Protein AF-A0AAV3SLF9-F1 (afdb_monomer_lite)

Foldseek 3Di:
DDDDVVVVVVPADDPVLLVLLLVVQVVPPPDKDFLVRSCVVCVVVVVVVVVDPPPDDPVRVVVCVVVVVVNSVSSVVVSVVPVQKDWDADPVRGIIIHGHPD

Structure (mmCIF, N/CA/C/O backbone):
data_AF-A0AAV3SLF9-F1
#
_entry.id   AF-A0AAV3SLF9-F1
#
loop_
_atom_site.group_PDB
_atom_site.id
_atom_site.type_symbol
_atom_site.label_atom_id
_atom_site.label_alt_id
_atom_site.label_comp_id
_atom_site.label_asym_id
_atom_site.label_entity_id
_atom_site.label_seq_id
_atom_site.pdbx_PDB_ins_code
_atom_site.Cartn_x
_atom_site.Cartn_y
_atom_site.Cartn_z
_atom_site.occupancy
_atom_site.B_iso_or_equiv
_atom_site.auth_seq_id
_atom_site.auth_comp_id
_atom_site.auth_asym_id
_atom_site.auth_atom_id
_atom_site.pdbx_PDB_model_num
ATOM 1 N N . MET A 1 1 ? 15.637 11.307 -27.672 1.00 41.25 1 MET A N 1
ATOM 2 C CA . MET A 1 1 ? 14.552 10.708 -28.475 1.00 41.25 1 MET A CA 1
ATOM 3 C C . MET A 1 1 ? 13.319 10.698 -27.588 1.00 41.25 1 MET A C 1
ATOM 5 O O . MET A 1 1 ? 13.505 10.393 -26.414 1.00 41.25 1 MET A O 1
ATOM 9 N N . PRO A 1 2 ? 12.141 11.142 -28.058 1.00 52.38 2 PRO A N 1
ATOM 10 C CA . PRO A 1 2 ? 10.910 11.015 -27.278 1.00 52.38 2 PRO A CA 1
ATOM 11 C C . PRO A 1 2 ? 10.581 9.527 -27.085 1.00 52.38 2 PRO A C 1
ATOM 13 O O . PRO A 1 2 ? 10.907 8.723 -27.955 1.00 52.38 2 PRO A O 1
ATOM 16 N N . LEU A 1 3 ? 10.024 9.175 -25.927 1.00 47.59 3 LEU A N 1
ATOM 17 C CA . LEU A 1 3 ? 9.558 7.819 -25.632 1.00 47.59 3 LEU A CA 1
ATOM 18 C C . LEU A 1 3 ? 8.295 7.537 -26.456 1.00 47.59 3 LEU A C 1
ATOM 20 O O . LEU A 1 3 ? 7.431 8.410 -26.558 1.00 47.59 3 LEU A O 1
ATOM 24 N N . ASP A 1 4 ? 8.218 6.351 -27.054 1.00 65.44 4 ASP A N 1
ATOM 25 C CA . ASP A 1 4 ? 7.029 5.866 -27.759 1.00 65.44 4 ASP A CA 1
ATOM 26 C C . ASP A 1 4 ? 5.909 5.561 -26.743 1.00 65.44 4 ASP A C 1
ATOM 28 O O . ASP A 1 4 ? 6.193 5.204 -25.598 1.00 65.44 4 ASP A O 1
ATOM 32 N N . GLU A 1 5 ? 4.631 5.681 -27.129 1.00 53.59 5 GLU A N 1
ATOM 33 C CA . GLU A 1 5 ? 3.490 5.442 -26.216 1.00 53.59 5 GLU A CA 1
ATOM 34 C C . GLU A 1 5 ? 3.529 4.036 -25.588 1.00 53.59 5 GLU A C 1
ATOM 36 O O . GLU A 1 5 ? 3.179 3.867 -24.424 1.00 53.59 5 GLU A O 1
ATOM 41 N N . SER A 1 6 ? 4.050 3.037 -26.307 1.00 52.94 6 SER A N 1
ATOM 42 C CA . SER A 1 6 ? 4.231 1.680 -25.777 1.00 52.94 6 SER A CA 1
ATOM 43 C C . SER A 1 6 ? 5.370 1.546 -24.761 1.00 52.94 6 SER A C 1
ATOM 45 O O . SER A 1 6 ? 5.313 0.652 -23.917 1.00 52.94 6 SER A O 1
ATOM 47 N N . ASP A 1 7 ? 6.397 2.398 -24.816 1.00 53.59 7 ASP A N 1
ATOM 48 C CA . ASP A 1 7 ? 7.393 2.504 -23.743 1.00 53.59 7 ASP A CA 1
ATOM 49 C C . ASP A 1 7 ? 6.806 3.280 -22.554 1.00 53.59 7 ASP A C 1
ATOM 51 O O . ASP A 1 7 ? 7.086 2.947 -21.408 1.00 53.59 7 ASP A O 1
ATOM 55 N N . TRP A 1 8 ? 5.931 4.261 -22.802 1.00 52.28 8 TRP A N 1
ATOM 56 C CA . TRP A 1 8 ? 5.221 5.011 -21.761 1.00 52.28 8 TRP A CA 1
ATOM 57 C C . TRP A 1 8 ? 4.237 4.144 -20.958 1.00 52.28 8 TRP A C 1
ATOM 59 O O . TRP A 1 8 ? 4.238 4.196 -19.731 1.00 52.28 8 TRP A O 1
ATOM 69 N N . GLU A 1 9 ? 3.455 3.287 -21.619 1.00 51.38 9 GLU A N 1
ATOM 70 C CA . GLU A 1 9 ? 2.554 2.332 -20.953 1.00 51.38 9 GLU A CA 1
ATOM 71 C C . GLU A 1 9 ? 3.308 1.234 -20.182 1.00 51.38 9 GLU A C 1
ATOM 73 O O . GLU A 1 9 ? 2.791 0.708 -19.198 1.00 51.38 9 GLU A O 1
ATOM 78 N N . GLN A 1 10 ? 4.539 0.905 -20.590 1.00 50.59 10 GLN A N 1
ATOM 79 C CA . GLN A 1 10 ? 5.404 -0.050 -19.882 1.00 50.59 10 GLN A CA 1
ATOM 80 C C . GLN A 1 10 ? 6.170 0.562 -18.702 1.00 50.59 10 GLN A C 1
ATOM 82 O O . GLN A 1 10 ? 6.715 -0.182 -17.887 1.00 50.59 10 GLN A O 1
ATOM 87 N N . LEU A 1 11 ? 6.221 1.892 -18.598 1.00 50.25 11 LEU A N 1
ATOM 88 C CA . LEU A 1 11 ? 6.812 2.600 -17.458 1.00 50.25 11 LEU A CA 1
ATOM 89 C C . LEU A 1 11 ? 5.847 2.724 -16.271 1.00 50.25 11 LEU A C 1
ATOM 91 O O . LEU A 1 11 ? 6.275 3.098 -15.178 1.00 50.25 11 LEU A O 1
ATOM 95 N N . GLY A 1 12 ? 4.562 2.420 -16.474 1.00 47.88 12 GLY A N 1
ATOM 96 C CA . GLY A 1 12 ? 3.592 2.308 -15.393 1.00 47.88 12 GLY A CA 1
ATOM 97 C C . GLY A 1 12 ? 3.864 1.084 -14.511 1.00 47.88 12 GLY A C 1
ATOM 98 O O . GLY A 1 12 ? 4.503 0.124 -14.951 1.00 47.88 12 GLY A O 1
ATOM 99 N N . PRO A 1 13 ? 3.379 1.085 -13.262 1.00 57.44 13 PRO A N 1
ATOM 100 C CA . PRO A 1 13 ? 3.529 -0.061 -12.383 1.00 57.44 13 PRO A CA 1
ATOM 101 C C . PRO A 1 13 ? 2.981 -1.337 -13.022 1.00 57.44 13 PRO A C 1
ATOM 103 O O . PRO A 1 13 ? 1.869 -1.368 -13.555 1.00 57.44 13 PRO A O 1
ATOM 106 N N . SER A 1 14 ? 3.762 -2.418 -12.962 1.00 65.25 14 SER A N 1
ATOM 107 C CA . SER A 1 14 ? 3.325 -3.693 -13.524 1.00 65.25 14 SER A CA 1
ATOM 108 C C . SER A 1 14 ? 2.080 -4.173 -12.778 1.00 65.25 14 SER A C 1
ATOM 110 O O . SER A 1 14 ? 2.072 -4.226 -11.548 1.00 65.25 14 SER A O 1
ATOM 112 N N . LYS A 1 15 ? 1.028 -4.569 -13.508 1.00 63.62 15 LYS A N 1
ATOM 113 C CA . LYS A 1 15 ? -0.233 -5.080 -12.927 1.00 63.62 15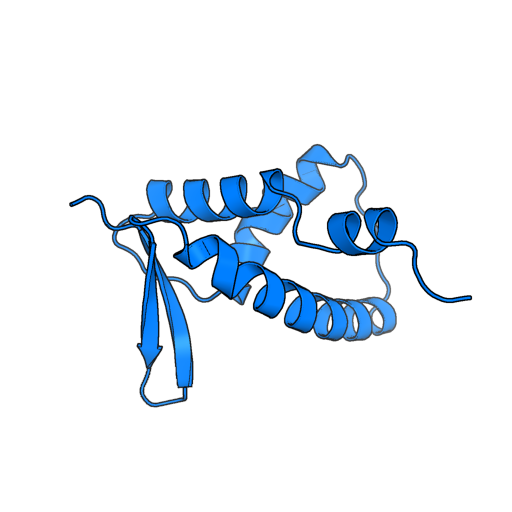 LYS A CA 1
ATOM 114 C C . LYS A 1 15 ? -0.007 -6.203 -11.906 1.00 63.62 15 LYS A C 1
ATOM 116 O O . LYS A 1 15 ? -0.775 -6.333 -10.959 1.00 63.62 15 LYS A O 1
ATOM 121 N N . SER A 1 16 ? 1.066 -6.980 -12.067 1.00 68.62 16 SER A N 1
ATOM 122 C CA . SER A 1 16 ? 1.470 -8.019 -11.116 1.00 68.62 16 SER A CA 1
ATOM 123 C C . SER A 1 16 ? 1.934 -7.458 -9.768 1.00 68.62 16 SER A C 1
ATOM 125 O O . SER A 1 16 ? 1.693 -8.082 -8.745 1.00 68.62 16 SER A O 1
ATOM 127 N N . GLN A 1 17 ? 2.582 -6.292 -9.740 1.00 72.88 17 GLN A N 1
ATOM 128 C CA . GLN A 1 17 ? 3.051 -5.663 -8.500 1.00 72.88 17 GLN A CA 1
ATOM 129 C C . GLN A 1 17 ? 1.884 -5.097 -7.697 1.00 72.88 17 GLN A C 1
ATOM 131 O O . GLN A 1 17 ? 1.801 -5.342 -6.500 1.00 72.88 17 GLN A O 1
ATOM 136 N N . ILE A 1 18 ? 0.944 -4.425 -8.368 1.00 78.00 18 ILE A N 1
ATOM 137 C CA . ILE A 1 18 ? -0.284 -3.931 -7.731 1.00 78.00 18 ILE A CA 1
ATOM 138 C C . ILE A 1 18 ? -1.077 -5.102 -7.133 1.00 78.00 18 ILE A C 1
ATOM 140 O O . ILE A 1 18 ? -1.534 -5.010 -5.998 1.00 78.00 18 ILE A O 1
ATOM 144 N N . ALA A 1 19 ? -1.176 -6.228 -7.852 1.00 80.56 19 ALA A N 1
ATOM 145 C CA . ALA A 1 19 ? -1.817 -7.435 -7.335 1.00 80.56 19 ALA A CA 1
ATOM 146 C C . ALA A 1 19 ? -1.123 -7.971 -6.070 1.00 80.56 19 ALA A C 1
ATOM 148 O O . ALA A 1 19 ? -1.799 -8.201 -5.077 1.00 80.56 19 ALA A O 1
ATOM 149 N N . ILE A 1 20 ? 0.214 -8.076 -6.063 1.00 82.38 20 ILE A N 1
ATOM 150 C CA . ILE A 1 20 ? 0.979 -8.523 -4.883 1.00 82.38 20 ILE A CA 1
ATOM 151 C C . ILE A 1 20 ? 0.759 -7.585 -3.683 1.00 82.38 20 ILE A C 1
ATOM 153 O O . ILE A 1 20 ? 0.571 -8.052 -2.562 1.00 82.38 20 ILE A O 1
ATOM 157 N N . MET A 1 21 ? 0.763 -6.266 -3.905 1.00 85.06 21 MET A N 1
ATOM 158 C CA . MET A 1 21 ? 0.501 -5.275 -2.853 1.00 85.06 21 MET A CA 1
ATOM 159 C C . MET A 1 21 ? -0.927 -5.379 -2.309 1.00 85.06 21 MET A C 1
ATOM 161 O O . MET A 1 21 ? -1.131 -5.271 -1.101 1.00 85.06 21 MET A O 1
ATOM 165 N N . ARG A 1 22 ? -1.910 -5.631 -3.179 1.00 84.94 22 ARG A N 1
ATOM 166 C CA . ARG A 1 22 ? -3.299 -5.864 -2.773 1.00 84.94 22 ARG A CA 1
ATOM 167 C C . ARG A 1 22 ? -3.443 -7.158 -1.976 1.00 84.94 22 ARG A C 1
ATOM 169 O O . ARG A 1 22 ? -4.033 -7.115 -0.904 1.00 84.94 22 ARG A O 1
ATOM 176 N N . ASP A 1 23 ? -2.898 -8.271 -2.467 1.00 85.56 23 ASP A N 1
ATOM 177 C CA . ASP A 1 23 ? -2.954 -9.570 -1.782 1.00 85.56 23 ASP A CA 1
ATOM 178 C C . ASP A 1 23 ? -2.329 -9.463 -0.380 1.00 85.56 23 ASP A C 1
ATOM 180 O O . ASP A 1 23 ? -2.915 -9.922 0.595 1.00 85.56 23 ASP A O 1
ATOM 184 N N . PHE A 1 24 ? -1.211 -8.740 -0.237 1.00 87.06 24 PHE A N 1
ATOM 185 C CA . PHE A 1 24 ? -0.630 -8.445 1.076 1.00 87.06 24 PHE A CA 1
ATOM 186 C C . PHE A 1 24 ? -1.597 -7.689 2.003 1.00 87.06 24 PHE A C 1
ATOM 188 O O . PHE A 1 24 ? -1.715 -8.033 3.183 1.00 87.06 24 PHE A O 1
ATOM 195 N N . LEU A 1 25 ? -2.274 -6.653 1.499 1.00 89.00 25 LEU A N 1
ATOM 196 C CA . LEU A 1 25 ? -3.243 -5.888 2.286 1.00 89.00 25 LEU A CA 1
ATOM 197 C C . LEU A 1 25 ? -4.464 -6.733 2.671 1.00 89.00 25 LEU A C 1
ATOM 199 O O . LEU A 1 25 ? -4.965 -6.588 3.784 1.00 89.00 25 LEU A O 1
ATOM 203 N N . GLU A 1 26 ? -4.924 -7.606 1.775 1.00 89.44 26 GLU A N 1
ATOM 204 C CA . GLU A 1 26 ? -6.024 -8.543 2.007 1.00 89.44 26 GLU A CA 1
ATOM 205 C C . GLU A 1 26 ? -5.660 -9.575 3.086 1.00 89.44 26 GLU A C 1
ATOM 207 O O . GLU A 1 26 ? -6.390 -9.716 4.069 1.00 89.44 26 GLU A O 1
ATOM 212 N N . ASP A 1 27 ? -4.489 -10.212 2.979 1.00 88.44 27 ASP A N 1
ATOM 213 C CA . ASP A 1 27 ? -3.976 -11.183 3.959 1.00 88.44 27 ASP A CA 1
ATOM 214 C C . ASP A 1 27 ? -3.772 -10.569 5.355 1.00 88.44 27 ASP A C 1
ATOM 216 O O . ASP A 1 27 ? -3.884 -11.254 6.378 1.00 88.44 27 ASP A O 1
ATOM 220 N N . ASN A 1 28 ? -3.475 -9.268 5.417 1.00 87.06 28 ASN A N 1
ATOM 221 C CA . ASN A 1 28 ? -3.236 -8.546 6.667 1.00 87.06 28 ASN A CA 1
ATOM 222 C C . ASN A 1 28 ? -4.426 -7.695 7.132 1.00 87.06 28 ASN A C 1
ATOM 224 O O . ASN A 1 28 ? -4.317 -6.974 8.136 1.00 87.06 28 ASN A O 1
ATOM 228 N N . ALA A 1 29 ? -5.572 -7.782 6.458 1.00 86.00 29 ALA A N 1
ATOM 229 C CA . ALA A 1 29 ? -6.765 -7.057 6.856 1.00 86.00 29 ALA A CA 1
ATOM 230 C C . ALA A 1 29 ? -7.177 -7.417 8.305 1.00 86.00 29 ALA A C 1
ATOM 232 O O . ALA A 1 29 ? -7.060 -8.571 8.728 1.00 86.00 29 ALA A O 1
ATOM 233 N N . PRO A 1 30 ? -7.658 -6.452 9.115 1.00 86.31 30 PRO A N 1
ATOM 234 C CA . PRO A 1 30 ? -7.993 -5.068 8.765 1.00 86.31 30 PRO A CA 1
ATOM 235 C C . PRO A 1 30 ? -6.873 -4.052 9.080 1.00 86.31 30 PRO A C 1
ATOM 237 O O . PRO A 1 30 ? -7.159 -2.884 9.362 1.00 86.31 30 PRO A O 1
ATOM 240 N N . LYS A 1 31 ? -5.603 -4.473 9.136 1.00 89.12 31 LYS A N 1
ATOM 241 C CA . LYS A 1 31 ? -4.494 -3.561 9.454 1.00 89.12 31 LYS A CA 1
ATOM 242 C C . LYS A 1 31 ? -4.215 -2.607 8.289 1.00 89.12 31 LYS A C 1
ATOM 244 O O . LYS A 1 31 ? -4.418 -2.951 7.129 1.00 89.12 31 LYS A O 1
ATOM 249 N N . ALA A 1 32 ? -3.756 -1.405 8.627 1.00 89.94 32 ALA A N 1
ATOM 250 C CA . ALA A 1 32 ? -3.356 -0.387 7.663 1.00 89.94 32 ALA A CA 1
ATOM 251 C C . ALA A 1 32 ? -1.830 -0.255 7.645 1.00 89.94 32 ALA A C 1
ATOM 253 O O . ALA A 1 32 ? -1.208 -0.311 8.706 1.00 89.94 32 ALA A O 1
ATOM 254 N N . TYR A 1 33 ? -1.263 -0.045 6.462 1.00 88.38 33 TYR A N 1
ATOM 255 C CA . TYR A 1 33 ? 0.177 0.041 6.226 1.00 88.38 33 TYR A CA 1
ATOM 256 C C . TYR A 1 33 ? 0.491 1.223 5.316 1.00 88.38 33 TYR A C 1
ATOM 258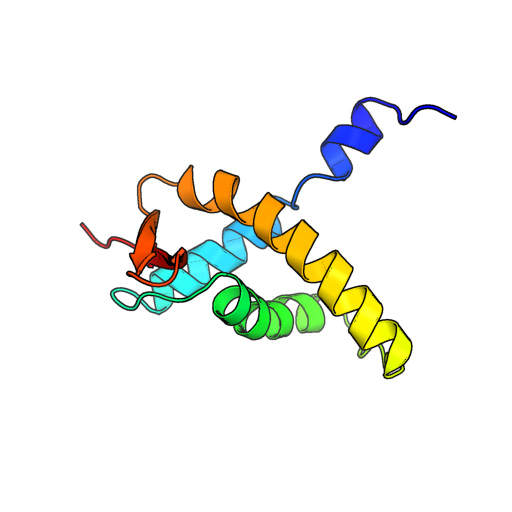 O O . TYR A 1 33 ? -0.319 1.594 4.466 1.00 88.38 33 TYR A O 1
ATOM 266 N N . THR A 1 34 ? 1.661 1.827 5.477 1.00 89.19 34 THR A N 1
ATOM 267 C CA . THR A 1 34 ? 2.169 2.810 4.512 1.00 89.19 34 THR A CA 1
ATOM 268 C C . THR A 1 34 ? 2.621 2.120 3.223 1.00 89.19 34 THR A C 1
ATOM 270 O O . THR A 1 34 ? 2.936 0.931 3.223 1.00 89.19 34 THR A O 1
ATOM 273 N N . LEU A 1 35 ? 2.696 2.856 2.108 1.00 83.69 35 LEU A N 1
ATOM 274 C CA . LEU A 1 35 ? 3.235 2.308 0.851 1.00 83.69 35 LEU A CA 1
ATOM 275 C C . LEU A 1 35 ? 4.656 1.771 1.007 1.00 83.69 35 LEU A C 1
ATOM 277 O O . LEU A 1 35 ? 4.987 0.765 0.394 1.00 83.69 35 LEU A O 1
ATOM 281 N N . GLU A 1 36 ? 5.474 2.430 1.826 1.00 82.75 36 GLU A N 1
ATOM 282 C CA . GLU A 1 36 ? 6.844 2.002 2.109 1.00 82.75 36 GLU A CA 1
ATOM 283 C C . GLU A 1 36 ? 6.863 0.653 2.837 1.00 82.75 36 GLU A C 1
ATOM 285 O O . GLU A 1 36 ? 7.619 -0.230 2.449 1.00 82.75 36 GLU A O 1
ATOM 290 N N . GLU A 1 37 ? 5.992 0.454 3.832 1.00 85.75 37 GLU A N 1
ATOM 291 C CA . GLU A 1 37 ? 5.868 -0.831 4.535 1.00 85.75 37 GLU A CA 1
ATOM 292 C C . GLU A 1 37 ? 5.344 -1.940 3.619 1.00 85.75 37 GLU A C 1
ATOM 294 O O . GLU A 1 37 ? 5.877 -3.046 3.625 1.00 85.75 37 GLU A O 1
ATOM 299 N N . ILE A 1 38 ? 4.331 -1.649 2.798 1.00 84.38 38 ILE A N 1
ATOM 300 C CA . ILE A 1 38 ? 3.802 -2.620 1.829 1.00 84.38 38 ILE A CA 1
ATOM 301 C C . ILE A 1 38 ? 4.902 -3.002 0.838 1.00 84.38 38 ILE A C 1
ATOM 303 O O . ILE A 1 38 ? 5.057 -4.172 0.498 1.00 84.38 38 ILE A O 1
ATOM 307 N N . ALA A 1 39 ? 5.676 -2.028 0.368 1.00 79.50 39 ALA A N 1
ATOM 308 C CA . ALA A 1 39 ? 6.763 -2.259 -0.565 1.00 79.50 39 ALA A CA 1
ATOM 309 C C . ALA A 1 39 ? 7.900 -3.067 0.042 1.00 79.50 39 ALA A C 1
ATOM 311 O O . ALA A 1 39 ? 8.373 -3.966 -0.630 1.00 79.50 39 ALA A O 1
ATOM 312 N N . ASP A 1 40 ? 8.311 -2.803 1.281 1.00 80.88 40 ASP A N 1
ATOM 313 C CA . ASP A 1 40 ? 9.371 -3.568 1.952 1.00 80.88 40 ASP A CA 1
ATOM 314 C C . ASP A 1 40 ? 8.960 -5.043 2.118 1.00 80.88 40 ASP A C 1
ATOM 316 O O . ASP A 1 40 ? 9.690 -5.957 1.727 1.00 80.88 40 ASP A O 1
ATOM 320 N N . GLU A 1 41 ? 7.723 -5.283 2.564 1.00 80.75 41 GLU A N 1
ATOM 321 C CA . GLU A 1 41 ? 7.188 -6.635 2.760 1.00 80.75 41 GLU A CA 1
ATOM 322 C C . GLU A 1 41 ? 6.974 -7.376 1.427 1.00 80.75 41 GLU A C 1
ATOM 324 O O . GLU A 1 41 ? 7.220 -8.582 1.314 1.00 80.75 41 GLU A O 1
ATOM 329 N N . THR A 1 42 ? 6.549 -6.663 0.380 1.00 73.56 42 THR A N 1
ATOM 330 C CA . THR A 1 42 ? 6.315 -7.249 -0.950 1.00 73.56 42 THR A CA 1
ATOM 331 C C . THR A 1 42 ? 7.566 -7.293 -1.828 1.00 73.56 42 THR A C 1
ATOM 333 O O . THR A 1 42 ? 7.641 -8.134 -2.728 1.00 73.56 42 THR A O 1
ATOM 336 N N . GLU A 1 43 ? 8.591 -6.481 -1.555 1.00 68.69 43 GLU A N 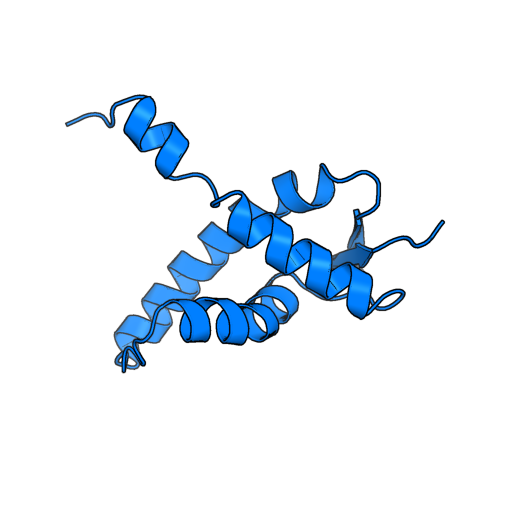1
ATOM 337 C CA . GLU A 1 43 ? 9.902 -6.525 -2.214 1.00 68.69 43 GLU A CA 1
ATOM 338 C C . GLU A 1 43 ? 10.537 -7.893 -1.989 1.00 68.69 43 GLU A C 1
ATOM 340 O O . GLU A 1 43 ? 11.077 -8.474 -2.927 1.00 68.69 43 GLU A O 1
ATOM 345 N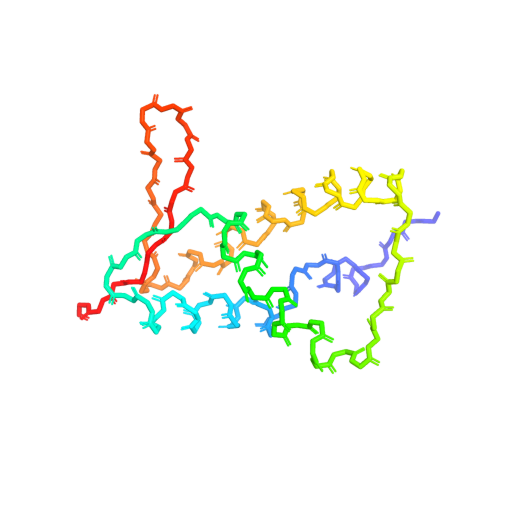 N . VAL A 1 44 ? 10.376 -8.480 -0.798 1.00 58.47 44 VAL A N 1
ATOM 346 C CA . VAL A 1 44 ? 10.817 -9.854 -0.513 1.00 58.47 44 VAL A CA 1
ATOM 347 C C . VAL A 1 44 ? 10.183 -10.854 -1.489 1.00 58.47 44 VAL A C 1
ATOM 349 O O . VAL A 1 44 ? 10.871 -11.734 -2.015 1.00 58.47 44 VAL A O 1
ATOM 352 N N . VAL A 1 45 ? 8.892 -10.706 -1.793 1.00 56.09 45 VAL A N 1
ATOM 353 C CA . VAL A 1 45 ? 8.150 -11.577 -2.722 1.00 56.09 45 VAL A CA 1
ATOM 354 C C . VAL A 1 45 ? 8.582 -11.334 -4.178 1.00 56.09 45 VAL A C 1
ATOM 356 O O . VAL A 1 45 ? 8.787 -12.284 -4.945 1.00 56.09 45 VAL A O 1
ATOM 359 N N . MET A 1 46 ? 8.801 -10.071 -4.553 1.00 58.81 46 MET A N 1
ATOM 360 C CA . MET A 1 46 ? 9.227 -9.662 -5.898 1.00 58.81 46 MET A CA 1
ATOM 361 C C . MET A 1 46 ? 10.688 -10.037 -6.207 1.00 58.81 46 MET A C 1
ATOM 363 O O . MET A 1 46 ? 10.992 -10.526 -7.301 1.00 58.81 46 MET A O 1
ATOM 367 N N . ALA A 1 47 ? 11.587 -9.879 -5.236 1.00 53.28 47 ALA A N 1
ATOM 368 C CA . ALA A 1 47 ? 12.994 -10.257 -5.326 1.00 53.28 47 ALA A CA 1
ATOM 369 C C . ALA A 1 47 ? 13.166 -11.781 -5.368 1.00 53.28 47 ALA A C 1
ATOM 371 O O . ALA A 1 47 ? 13.996 -12.290 -6.125 1.00 53.28 47 ALA A O 1
ATOM 372 N N . SER A 1 48 ? 12.334 -12.522 -4.626 1.00 47.97 48 SER A N 1
ATOM 373 C CA . SER A 1 48 ? 12.333 -13.991 -4.645 1.00 47.97 48 SER A CA 1
ATOM 374 C C . SER A 1 48 ? 11.896 -14.560 -5.999 1.00 47.97 48 SER A C 1
ATOM 376 O O . SER A 1 48 ? 12.457 -15.556 -6.455 1.00 47.97 48 SER A O 1
ATOM 378 N N . SER A 1 49 ? 10.954 -13.903 -6.684 1.00 44.97 49 SER A N 1
ATOM 379 C CA . SER A 1 49 ? 10.536 -14.289 -8.044 1.00 44.97 49 SER A CA 1
ATOM 380 C C . SER A 1 49 ? 11.575 -13.941 -9.114 1.00 44.97 49 SER A C 1
ATOM 382 O O . SER A 1 49 ? 11.624 -14.584 -10.161 1.00 44.97 49 SER A O 1
ATOM 384 N N . SER A 1 50 ? 12.440 -12.962 -8.838 1.00 45.41 50 SER A N 1
ATOM 385 C CA . SER A 1 50 ? 13.478 -12.493 -9.758 1.00 45.41 50 SER A CA 1
ATOM 386 C C . SER A 1 50 ? 14.867 -13.068 -9.462 1.00 45.41 50 SER A C 1
ATOM 388 O O . SER A 1 50 ? 15.844 -12.496 -9.913 1.00 45.41 50 SER A O 1
ATOM 390 N N . GLY A 1 51 ? 15.004 -14.173 -8.714 1.00 39.28 51 GLY A N 1
ATOM 391 C CA . GLY A 1 51 ? 16.205 -15.035 -8.688 1.00 39.28 51 GLY A CA 1
ATOM 392 C C . GLY A 1 51 ? 17.587 -14.385 -8.470 1.00 39.28 51 GLY A C 1
ATOM 393 O O . GLY A 1 51 ? 18.602 -15.033 -8.722 1.00 39.28 51 GLY A O 1
ATOM 394 N N . GLY A 1 52 ? 17.665 -13.132 -8.028 1.00 40.50 52 GLY A N 1
ATOM 395 C CA . GLY A 1 52 ? 18.882 -12.336 -8.077 1.00 40.50 52 GLY A CA 1
ATOM 396 C C . GLY A 1 52 ? 18.977 -11.431 -6.866 1.00 40.50 52 GLY A C 1
ATOM 397 O O . GLY A 1 52 ? 18.369 -10.368 -6.824 1.00 40.50 52 GLY A O 1
ATOM 398 N N . GLN A 1 53 ? 19.776 -11.840 -5.882 1.00 44.00 53 GLN A N 1
ATOM 399 C CA . GLN A 1 53 ? 20.230 -10.947 -4.821 1.00 44.00 53 GLN A CA 1
ATOM 400 C C . GLN A 1 53 ? 21.164 -9.903 -5.445 1.00 44.00 53 GLN A C 1
ATOM 402 O O . GLN A 1 53 ? 22.374 -10.114 -5.544 1.00 44.00 53 GLN A O 1
ATOM 407 N N . ILE A 1 54 ? 20.611 -8.786 -5.917 1.00 48.12 54 ILE A N 1
ATOM 408 C CA . ILE A 1 54 ? 21.413 -7.664 -6.399 1.00 48.12 54 ILE A CA 1
ATOM 409 C C . ILE A 1 54 ? 22.016 -6.988 -5.164 1.00 48.12 54 ILE A C 1
ATOM 411 O O . ILE A 1 54 ? 21.351 -6.241 -4.451 1.00 48.12 54 ILE A O 1
ATOM 415 N N . SER A 1 55 ? 23.288 -7.276 -4.879 1.00 39.28 55 SER A N 1
ATOM 416 C CA . SER A 1 55 ? 24.071 -6.496 -3.916 1.00 39.28 55 SER A CA 1
ATOM 417 C C . SER A 1 55 ? 24.262 -5.083 -4.467 1.00 39.28 55 SER A C 1
ATOM 419 O O . SER A 1 55 ? 25.149 -4.855 -5.285 1.00 39.28 55 SER A O 1
ATOM 421 N N . MET A 1 56 ? 23.417 -4.146 -4.041 1.00 49.41 56 MET A N 1
ATOM 422 C CA . MET A 1 56 ? 23.549 -2.724 -4.366 1.00 49.41 56 MET A CA 1
ATOM 423 C C . MET A 1 56 ? 24.453 -2.015 -3.350 1.00 49.41 56 MET A C 1
ATOM 425 O O . MET A 1 56 ? 24.340 -2.230 -2.140 1.00 49.41 56 MET A O 1
ATOM 429 N N . SER A 1 57 ? 25.341 -1.143 -3.833 1.00 47.34 57 SER A N 1
ATOM 430 C CA . SER A 1 57 ? 26.177 -0.273 -2.999 1.00 47.34 57 SER A CA 1
ATOM 431 C C . SER A 1 57 ? 25.337 0.772 -2.251 1.00 47.34 57 SER A C 1
ATOM 433 O O . SER A 1 57 ? 24.240 1.124 -2.676 1.00 47.34 57 SER A O 1
ATOM 435 N N . SER A 1 58 ? 25.847 1.341 -1.153 1.00 49.50 58 SER A N 1
ATOM 436 C CA . SER A 1 58 ? 25.122 2.333 -0.334 1.00 49.50 58 SER A CA 1
ATOM 437 C C . SER A 1 58 ? 24.679 3.583 -1.113 1.00 49.50 58 SER A C 1
ATOM 439 O O . SER A 1 58 ? 23.627 4.147 -0.822 1.00 49.50 58 SER A O 1
ATOM 441 N N . THR A 1 59 ? 25.446 4.005 -2.123 1.00 49.72 59 THR A N 1
ATOM 442 C CA . THR A 1 59 ? 25.083 5.125 -3.013 1.00 49.72 59 THR A CA 1
ATOM 443 C C . THR A 1 59 ? 23.953 4.744 -3.969 1.00 49.72 59 THR A C 1
ATOM 445 O O . THR A 1 59 ? 23.051 5.539 -4.219 1.00 49.72 59 THR A O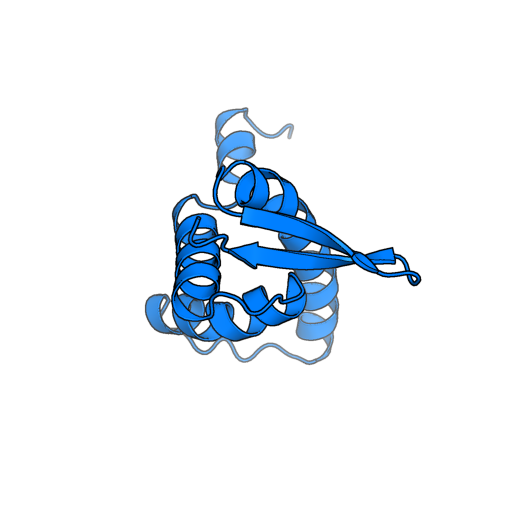 1
ATOM 448 N N . GLU A 1 60 ? 23.980 3.509 -4.468 1.00 48.34 60 GLU A N 1
ATOM 449 C CA . GLU A 1 60 ? 22.934 2.952 -5.326 1.00 48.34 60 GLU A CA 1
ATOM 450 C C . GLU A 1 60 ? 21.656 2.712 -4.527 1.00 48.34 60 GLU A C 1
ATOM 452 O O . GLU A 1 60 ? 20.584 2.976 -5.043 1.00 48.34 60 GLU A O 1
ATOM 457 N N . ARG A 1 61 ? 21.758 2.345 -3.243 1.00 51.91 61 ARG A N 1
ATOM 458 C CA . ARG A 1 61 ? 20.629 2.293 -2.304 1.00 51.91 61 ARG A CA 1
ATOM 459 C C . ARG A 1 61 ? 19.973 3.650 -2.091 1.00 51.91 61 ARG A C 1
ATOM 461 O O . ARG A 1 61 ? 18.755 3.714 -2.094 1.00 51.91 61 ARG A O 1
ATOM 468 N N . GLY A 1 62 ? 20.748 4.724 -1.933 1.00 46.59 62 GLY A N 1
ATOM 469 C CA . GLY A 1 62 ? 20.189 6.074 -1.781 1.00 46.59 62 GLY A CA 1
ATOM 470 C C . GLY A 1 62 ? 19.461 6.555 -3.041 1.00 46.59 62 GLY A C 1
ATOM 471 O O . GLY A 1 62 ? 18.379 7.134 -2.956 1.00 46.59 62 GLY A O 1
ATOM 472 N N . LEU A 1 63 ? 20.021 6.263 -4.219 1.00 50.47 63 LEU A N 1
ATOM 473 C CA . LEU A 1 63 ? 19.376 6.551 -5.500 1.00 50.47 63 LEU A CA 1
ATOM 474 C C . LEU A 1 63 ? 18.156 5.644 -5.738 1.00 50.47 63 LEU A C 1
ATOM 476 O O . LEU A 1 63 ? 17.119 6.129 -6.176 1.00 50.47 63 LEU A O 1
ATOM 480 N N . ALA A 1 64 ? 18.249 4.358 -5.398 1.00 54.06 64 ALA A N 1
ATOM 481 C CA . ALA A 1 64 ? 17.155 3.394 -5.473 1.00 54.06 64 ALA A CA 1
ATOM 482 C C . ALA A 1 64 ? 16.032 3.719 -4.484 1.00 54.06 64 ALA A C 1
ATOM 484 O O . ALA A 1 64 ? 14.880 3.514 -4.822 1.00 54.06 64 ALA A O 1
ATOM 485 N N . GLN A 1 65 ? 16.325 4.297 -3.316 1.00 55.97 65 GLN A N 1
ATOM 486 C CA . GLN A 1 65 ? 15.307 4.815 -2.397 1.00 55.97 65 GLN A CA 1
ATOM 487 C C . GLN A 1 65 ? 14.584 6.025 -2.982 1.00 55.97 65 GLN A C 1
ATOM 489 O O . GLN A 1 65 ? 13.364 6.113 -2.895 1.00 55.97 65 GLN A O 1
ATOM 494 N N . ALA A 1 66 ? 15.317 6.960 -3.593 1.00 53.97 66 ALA A N 1
ATOM 495 C CA . ALA A 1 66 ? 14.710 8.133 -4.214 1.00 53.97 66 ALA A CA 1
ATOM 496 C C . ALA A 1 66 ? 13.853 7.753 -5.434 1.00 53.97 66 ALA A C 1
ATOM 498 O O . ALA A 1 66 ? 12.729 8.230 -5.569 1.00 53.97 66 ALA A O 1
ATOM 499 N N . ILE A 1 67 ? 14.359 6.861 -6.292 1.00 59.28 67 ILE A N 1
ATOM 500 C CA . ILE A 1 67 ? 13.623 6.317 -7.442 1.00 59.28 67 ILE A CA 1
ATOM 501 C C . ILE A 1 67 ? 12.457 5.443 -6.963 1.00 59.28 67 ILE A C 1
ATOM 503 O O . ILE A 1 67 ? 11.354 5.563 -7.483 1.00 59.28 67 ILE A O 1
ATOM 507 N N . GLY A 1 68 ? 12.681 4.617 -5.943 1.00 61.56 68 GLY A N 1
ATOM 508 C CA . GLY A 1 68 ? 11.686 3.744 -5.330 1.00 61.56 68 GLY A CA 1
ATOM 509 C C . GLY A 1 68 ? 10.533 4.527 -4.723 1.00 61.56 68 GLY A C 1
ATOM 510 O O . GLY A 1 68 ? 9.390 4.169 -4.948 1.00 61.56 68 GLY A O 1
ATOM 511 N N . ARG A 1 69 ? 10.792 5.658 -4.058 1.00 64.69 69 ARG A N 1
ATOM 512 C CA . ARG A 1 69 ? 9.730 6.522 -3.527 1.00 64.69 69 ARG A CA 1
ATOM 513 C C . ARG A 1 69 ? 8.849 7.108 -4.630 1.00 64.69 69 ARG A C 1
ATOM 515 O O . ARG A 1 69 ? 7.633 7.036 -4.521 1.00 64.69 69 ARG A O 1
ATOM 522 N N . VAL A 1 70 ? 9.451 7.617 -5.706 1.00 67.69 70 VAL A N 1
ATOM 523 C CA . VAL A 1 70 ? 8.691 8.115 -6.868 1.00 67.69 70 VAL A CA 1
ATOM 524 C C . VAL A 1 70 ? 7.891 6.978 -7.510 1.00 67.69 70 VAL A C 1
ATOM 526 O O . VAL A 1 70 ? 6.737 7.164 -7.878 1.00 67.69 70 VAL A O 1
ATOM 529 N N . TYR A 1 71 ? 8.473 5.781 -7.602 1.00 66.81 71 TYR A N 1
ATOM 530 C CA . TYR A 1 71 ? 7.792 4.591 -8.110 1.00 66.81 71 TYR A CA 1
ATOM 531 C C . TYR A 1 71 ? 6.626 4.145 -7.213 1.00 66.81 71 TYR A C 1
ATOM 533 O O . TYR A 1 71 ? 5.587 3.723 -7.709 1.00 66.81 71 TYR A O 1
ATOM 541 N N . LEU A 1 72 ? 6.765 4.284 -5.895 1.00 69.62 72 LEU A N 1
ATOM 542 C CA . LEU A 1 72 ? 5.716 3.969 -4.928 1.00 69.62 72 LEU A CA 1
ATOM 543 C C . LEU A 1 72 ? 4.550 4.947 -4.990 1.00 69.62 72 LEU A C 1
ATOM 545 O O . LEU A 1 72 ? 3.401 4.526 -4.906 1.00 69.62 72 LEU A O 1
ATOM 549 N N . GLU A 1 73 ? 4.821 6.230 -5.209 1.00 73.88 73 GLU A N 1
ATOM 550 C CA . GLU A 1 73 ? 3.762 7.213 -5.448 1.00 73.88 73 GLU A CA 1
ATOM 551 C C . GLU A 1 73 ? 2.983 6.904 -6.740 1.00 73.88 73 GLU A C 1
ATOM 553 O O . GLU A 1 73 ? 1.770 7.088 -6.778 1.00 73.88 73 GLU A O 1
ATOM 558 N N . LEU A 1 74 ? 3.637 6.344 -7.767 1.00 74.19 74 LEU A N 1
ATOM 559 C CA . LEU A 1 74 ? 2.958 5.866 -8.982 1.00 74.19 74 LEU A CA 1
ATOM 560 C C . LEU A 1 74 ? 2.112 4.604 -8.747 1.00 74.19 74 LEU A C 1
ATOM 562 O O . LEU A 1 74 ? 1.172 4.354 -9.497 1.00 74.19 74 LEU A O 1
ATOM 566 N N . LEU A 1 75 ? 2.435 3.810 -7.722 1.00 73.81 75 LEU A N 1
ATOM 567 C CA . LEU A 1 75 ? 1.666 2.634 -7.300 1.00 73.81 75 LEU A CA 1
ATOM 568 C C . LEU A 1 75 ? 0.455 3.002 -6.429 1.00 73.81 75 LEU A C 1
ATOM 570 O O . LEU A 1 75 ? -0.495 2.225 -6.355 1.00 73.81 75 LEU A O 1
ATOM 574 N N . ALA A 1 76 ? 0.472 4.179 -5.800 1.00 77.75 76 ALA A N 1
ATOM 575 C CA . ALA A 1 76 ? -0.546 4.644 -4.862 1.00 77.75 76 ALA A CA 1
ATOM 576 C C . ALA A 1 76 ? -1.950 4.713 -5.476 1.00 77.75 76 ALA A C 1
ATOM 578 O O . ALA A 1 76 ? -2.895 4.135 -4.941 1.00 77.75 76 ALA A O 1
ATOM 579 N N . GLU A 1 77 ? -2.080 5.430 -6.595 1.00 80.50 77 GLU A N 1
ATOM 580 C CA . GLU A 1 77 ? -3.354 5.629 -7.291 1.00 80.50 77 GLU A CA 1
ATOM 581 C C . GLU A 1 77 ? -3.961 4.317 -7.808 1.00 80.50 77 GLU A C 1
ATOM 583 O O . GLU A 1 77 ? -5.102 4.027 -7.448 1.00 80.50 77 GLU A O 1
ATOM 588 N N . PRO A 1 78 ? -3.238 3.470 -8.565 1.00 78.69 78 PRO A N 1
ATOM 589 C CA . PRO A 1 78 ? -3.816 2.231 -9.076 1.00 78.69 78 PRO A CA 1
ATOM 590 C C . PRO A 1 78 ? -4.093 1.191 -7.982 1.00 78.69 78 PRO A C 1
ATOM 592 O O . PRO A 1 78 ? -4.935 0.318 -8.176 1.00 78.69 78 PRO A O 1
ATOM 595 N N . LEU A 1 79 ? -3.428 1.269 -6.823 1.00 79.69 79 LEU A N 1
ATOM 596 C CA . LEU A 1 79 ? -3.734 0.404 -5.682 1.00 79.69 79 LEU A CA 1
ATOM 597 C C . LEU A 1 79 ? -5.092 0.748 -5.048 1.00 79.69 79 LEU A C 1
ATOM 599 O O . LEU A 1 79 ? -5.800 -0.154 -4.613 1.00 79.69 79 LEU A O 1
ATOM 603 N N . VAL A 1 80 ? -5.469 2.031 -5.018 1.00 82.00 80 VAL A N 1
ATOM 604 C CA . VAL A 1 80 ? -6.765 2.495 -4.479 1.00 82.00 80 VAL A CA 1
ATOM 605 C C . VAL A 1 80 ? -7.884 2.529 -5.519 1.00 82.00 80 VAL A C 1
ATOM 607 O O . VAL A 1 80 ? -9.033 2.781 -5.167 1.00 82.00 80 VAL A O 1
ATOM 610 N N . GLU A 1 81 ? -7.575 2.292 -6.798 1.00 81.38 81 GLU A N 1
ATOM 611 C CA . GLU A 1 81 ? -8.600 2.006 -7.810 1.00 81.38 81 GLU A CA 1
ATOM 612 C C . GLU A 1 81 ? -9.342 0.690 -7.512 1.00 81.38 81 GLU A C 1
ATOM 614 O O . GLU A 1 81 ? -10.469 0.501 -7.976 1.00 81.38 81 GLU A O 1
ATOM 619 N N . ASP A 1 82 ? -8.752 -0.208 -6.715 1.00 74.88 82 ASP A N 1
ATOM 620 C CA . ASP A 1 82 ? -9.466 -1.358 -6.169 1.00 74.88 82 ASP A CA 1
ATOM 621 C C . ASP A 1 82 ? -10.489 -0.886 -5.127 1.00 74.88 82 ASP A C 1
ATOM 623 O O . ASP A 1 82 ? -10.144 -0.274 -4.116 1.00 74.88 82 ASP A O 1
ATOM 627 N N . ALA A 1 83 ? -11.768 -1.192 -5.362 1.00 74.25 83 ALA A N 1
ATOM 628 C CA . ALA A 1 83 ? -12.870 -0.765 -4.501 1.00 74.25 83 ALA A CA 1
ATOM 629 C C . ALA A 1 83 ? -12.750 -1.274 -3.053 1.00 74.25 83 ALA A C 1
ATOM 631 O O . ALA A 1 83 ? -13.402 -0.731 -2.160 1.00 74.25 83 ALA A O 1
ATOM 632 N N . ASN A 1 84 ? -11.930 -2.300 -2.821 1.00 85.25 84 ASN A N 1
ATOM 633 C CA . ASN A 1 84 ? -11.702 -2.875 -1.505 1.00 85.25 84 ASN A CA 1
ATOM 634 C C . ASN A 1 84 ? -10.491 -2.257 -0.794 1.00 85.25 84 ASN A C 1
ATOM 636 O O . ASN A 1 84 ? -10.232 -2.616 0.347 1.00 85.25 84 ASN A O 1
ATOM 640 N N . VAL A 1 85 ? -9.741 -1.338 -1.409 1.00 85.94 85 VAL A N 1
ATOM 641 C CA . VAL A 1 85 ? -8.602 -0.675 -0.759 1.00 85.94 85 VAL A CA 1
ATOM 642 C C . VAL A 1 85 ? -8.982 0.740 -0.332 1.00 85.94 85 VAL A C 1
ATOM 644 O O . VAL A 1 85 ? -9.296 1.612 -1.136 1.00 85.94 85 VAL A O 1
ATOM 647 N N . GLU A 1 86 ? -8.905 0.999 0.970 1.00 88.00 86 GLU A N 1
ATOM 648 C CA . GLU A 1 86 ? -9.083 2.328 1.544 1.00 88.00 86 GLU A CA 1
ATOM 649 C C . GLU A 1 86 ? -7.736 3.013 1.772 1.00 88.00 86 GLU A C 1
ATOM 651 O O . GLU A 1 86 ? -6.837 2.448 2.395 1.00 88.00 86 GLU A O 1
ATOM 656 N N . ARG A 1 87 ? -7.642 4.283 1.363 1.00 89.25 87 ARG A N 1
ATOM 657 C CA . ARG A 1 87 ? -6.521 5.174 1.678 1.00 89.25 87 ARG A CA 1
ATOM 658 C C . ARG A 1 87 ? -6.947 6.272 2.642 1.00 89.25 87 ARG A C 1
ATOM 660 O O . ARG A 1 87 ? -7.945 6.957 2.411 1.00 89.25 87 ARG A O 1
ATOM 667 N N . ARG A 1 88 ? -6.168 6.483 3.704 1.00 89.25 88 ARG A N 1
ATOM 668 C CA . ARG A 1 88 ? -6.339 7.597 4.650 1.00 89.25 88 ARG A CA 1
ATOM 669 C C . ARG A 1 88 ? -4.995 8.183 5.048 1.00 89.25 88 ARG A C 1
ATOM 671 O O . ARG A 1 88 ? -4.059 7.442 5.310 1.00 89.25 88 ARG A O 1
ATOM 678 N N . ALA A 1 89 ? -4.932 9.505 5.153 1.00 90.25 89 ALA A N 1
ATOM 679 C CA . ALA A 1 89 ? -3.766 10.198 5.682 1.00 90.25 89 ALA A CA 1
ATOM 680 C C . ALA A 1 89 ? -3.934 10.512 7.176 1.00 90.25 89 ALA A C 1
ATOM 682 O O . ALA A 1 89 ? -5.042 10.816 7.630 1.00 90.25 89 ALA A O 1
ATOM 683 N N . ASP A 1 90 ? -2.841 10.451 7.933 1.00 89.12 90 ASP A N 1
ATOM 684 C CA . ASP A 1 90 ? -2.805 10.921 9.316 1.00 89.12 90 ASP A CA 1
ATOM 685 C C . ASP A 1 90 ? -2.616 12.449 9.415 1.00 89.12 90 ASP A C 1
ATOM 687 O O . ASP A 1 90 ? -2.483 13.166 8.421 1.00 89.12 90 ASP A O 1
ATOM 691 N N . SER A 1 91 ? -2.586 12.966 10.647 1.00 88.94 91 SER A N 1
ATOM 692 C CA . SER A 1 91 ? -2.389 14.393 10.943 1.00 88.94 91 SER A CA 1
ATOM 693 C C . SER A 1 91 ? -1.045 14.958 10.460 1.00 88.94 91 SER A C 1
ATOM 695 O O . SER A 1 91 ? -0.890 16.176 10.393 1.00 88.94 91 SER A O 1
ATOM 697 N N . SER A 1 92 ? -0.072 14.091 10.173 1.00 88.50 92 SER A N 1
ATOM 698 C CA . SER A 1 92 ? 1.260 14.439 9.672 1.00 88.50 92 SER A CA 1
ATOM 699 C C . SER A 1 92 ? 1.327 14.405 8.141 1.00 88.50 92 SER A C 1
ATOM 701 O O . SER A 1 92 ? 2.347 14.791 7.573 1.00 88.50 92 SER A O 1
ATOM 703 N N . GLY A 1 93 ? 0.252 13.968 7.475 1.00 84.25 93 GLY A N 1
ATOM 704 C CA . GLY A 1 93 ? 0.186 13.793 6.026 1.00 84.25 93 GLY A CA 1
ATOM 705 C C . GLY A 1 93 ? 0.745 12.456 5.538 1.00 84.25 93 GLY A C 1
ATOM 706 O O . GLY A 1 93 ? 0.961 12.309 4.340 1.00 84.25 93 GLY A O 1
ATOM 707 N N . VAL A 1 94 ? 0.992 11.494 6.434 1.00 86.06 94 VAL A N 1
ATOM 708 C CA . VAL A 1 94 ? 1.432 10.146 6.050 1.00 86.06 94 VAL A CA 1
ATOM 709 C C . VAL A 1 94 ? 0.219 9.341 5.603 1.00 86.06 94 VAL A C 1
ATOM 711 O O . VAL A 1 94 ? -0.759 9.238 6.344 1.00 86.06 94 VAL A O 1
ATOM 714 N N . GLU A 1 95 ? 0.276 8.786 4.395 1.00 89.19 95 GLU A N 1
ATOM 715 C CA . GLU A 1 95 ? -0.795 7.974 3.819 1.00 89.19 95 GLU A CA 1
ATOM 716 C C . GLU A 1 95 ? -0.678 6.503 4.233 1.00 89.19 95 GLU A C 1
ATOM 718 O O . GLU A 1 95 ? 0.373 5.878 4.097 1.00 89.19 95 GLU A O 1
ATOM 723 N N . TYR A 1 96 ? -1.799 5.946 4.679 1.00 89.62 96 TYR A N 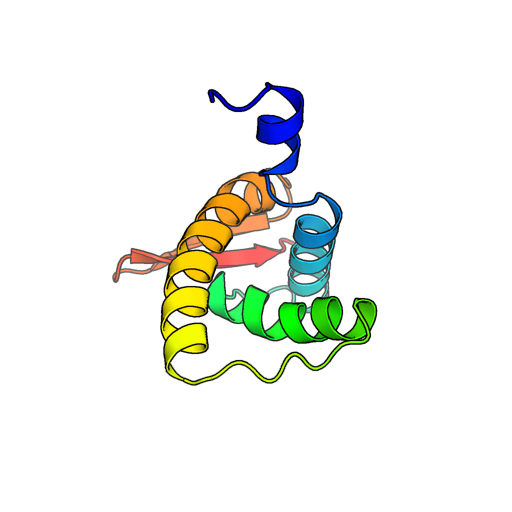1
ATOM 724 C CA . TYR A 1 96 ? -1.965 4.545 5.033 1.00 89.62 96 TYR A CA 1
ATOM 725 C C . TYR A 1 96 ? -3.036 3.910 4.154 1.00 89.62 96 TYR A C 1
ATOM 727 O O . TYR A 1 96 ? -4.053 4.532 3.834 1.00 89.62 96 TYR A O 1
ATOM 735 N N . TYR A 1 97 ? -2.813 2.647 3.824 1.00 90.56 97 TYR A N 1
ATOM 736 C CA . TYR A 1 97 ? -3.610 1.838 2.920 1.00 90.56 97 TYR A CA 1
ATOM 737 C C . TYR A 1 97 ? -4.065 0.594 3.676 1.00 90.56 97 TYR A C 1
ATOM 739 O O . TYR A 1 97 ? -3.278 -0.025 4.394 1.00 90.56 97 TYR A O 1
ATOM 747 N N . ARG A 1 98 ? -5.344 0.242 3.558 1.00 90.56 98 ARG A N 1
ATOM 748 C CA . ARG A 1 98 ? -5.923 -0.950 4.189 1.00 90.56 98 ARG A CA 1
ATOM 749 C C . ARG A 1 98 ? -6.877 -1.647 3.238 1.00 90.56 98 ARG A C 1
ATOM 751 O O . ARG A 1 98 ? -7.552 -0.973 2.467 1.00 90.56 98 ARG A O 1
ATOM 758 N N . TYR A 1 99 ? -6.986 -2.964 3.355 1.00 90.00 99 TYR A N 1
ATOM 759 C CA . TYR A 1 99 ? -8.037 -3.711 2.676 1.00 90.00 99 TYR A CA 1
ATOM 760 C C . TYR A 1 99 ? -9.308 -3.757 3.536 1.00 90.00 99 TYR A C 1
ATOM 762 O O . TYR A 1 99 ? -9.255 -4.046 4.736 1.00 90.00 99 TYR A O 1
ATOM 770 N N . ASN A 1 100 ? -10.446 -3.465 2.920 1.00 86.00 100 ASN A N 1
ATOM 771 C CA . ASN A 1 100 ? -11.774 -3.567 3.495 1.00 86.00 100 ASN A CA 1
ATOM 772 C C . ASN A 1 100 ? -12.359 -4.935 3.182 1.00 86.00 100 ASN A C 1
ATOM 774 O O . ASN A 1 100 ? -12.595 -5.283 2.032 1.00 86.00 100 ASN A O 1
ATOM 778 N N . THR A 1 101 ? -12.646 -5.695 4.231 1.00 73.88 101 THR A N 1
ATOM 779 C CA . THR A 1 101 ? -13.309 -6.999 4.136 1.00 73.88 101 THR A CA 1
ATOM 780 C C . THR A 1 101 ? -14.837 -6.873 4.217 1.00 73.88 101 THR A C 1
ATOM 782 O O . THR A 1 101 ? -15.476 -7.768 4.769 1.00 73.88 101 THR A O 1
ATOM 785 N N . GLU A 1 102 ? -15.400 -5.726 3.815 1.00 63.03 102 GLU A N 1
ATOM 786 C CA . GLU A 1 102 ? -16.846 -5.444 3.906 1.00 63.03 102 GLU A CA 1
ATOM 787 C C . GLU A 1 102 ? -17.692 -6.301 2.954 1.00 63.03 102 GLU A C 1
ATOM 789 O O . GLU A 1 102 ? -17.269 -6.529 1.799 1.00 63.03 102 GLU A O 1
#

pLDDT: mean 70.05, std 16.5, range [39.28, 90.56]

Secondary structure (DSSP, 8-state):
-PPPHHHHHHSSPPHHHHHHHHHHHHHTTT-EEEHHHHHHHHHHHHHHHTT------HHHHHHHHHHHHHHHHHHHHHHHTSTTEEEEE-TTS-EEEEE---

Sequence (102 aa):
MPLDESDWEQLGPSKSQIAIMRDFLEDNAPKAYTLEEIADETEVVMASSSGGQISMSSTERGLAQAIGRVYLELLAEPLVEDANVERRADSSGVEYYRYNTE

Organism: Halococcus dombrowskii (NCBI:txid179637)

Radius of gyration: 14.94 Å; chains: 1; bounding box: 43×30×39 Å